Protein AF-A0A016TCP7-F1 (afdb_monomer)

Sequence (107 aa):
MRVKIDTAGAWAKFNVNYIDKLSKRLKPLLNSKTAALALEKFNNKCLLELHAKASASNDPHMSDFLESKFLDEQVESIEQIAKFVTNLKRLGPGMGEYVFDKENFDH

Solvent-accessible surface area (backbone atoms only — not comparable to full-atom values): 5997 Å² total; per-residue (Å²): 133,87,80,79,75,68,54,68,64,50,54,52,53,51,51,52,52,50,43,54,54,49,56,67,49,49,58,59,48,46,51,51,40,49,52,49,41,52,50,47,54,48,52,47,49,53,52,53,56,49,38,54,50,28,55,76,67,70,34,64,68,60,33,52,50,44,49,78,70,40,52,57,58,45,54,53,50,42,50,53,38,49,50,50,40,52,50,59,71,68,44,53,90,52,70,48,50,54,52,51,46,50,78,75,68,67,127

Structure (mmCIF, N/CA/C/O backbone):
data_AF-A0A016TCP7-F1
#
_entry.id   AF-A0A016TCP7-F1
#
loop_
_atom_site.group_PDB
_atom_site.id
_atom_site.type_symbol
_atom_site.label_atom_id
_atom_site.label_alt_id
_atom_site.label_comp_id
_atom_site.label_asym_id
_atom_site.label_entity_id
_atom_site.label_seq_id
_atom_site.pdbx_PDB_ins_code
_atom_site.Cartn_x
_atom_site.Cartn_y
_atom_site.Cartn_z
_atom_site.occupancy
_atom_site.B_iso_or_equiv
_atom_site.auth_seq_id
_atom_site.auth_comp_id
_atom_site.auth_asym_id
_atom_site.auth_atom_id
_atom_site.pdbx_PDB_model_num
ATOM 1 N N . MET A 1 1 ? -24.702 3.087 60.845 1.00 40.06 1 MET A N 1
ATOM 2 C CA . MET A 1 1 ? -25.350 3.475 59.571 1.00 40.06 1 MET A CA 1
ATOM 3 C C . MET A 1 1 ? -24.689 2.674 58.453 1.00 40.06 1 MET A C 1
ATOM 5 O O . MET A 1 1 ? -23.486 2.803 58.280 1.00 40.06 1 MET A O 1
ATOM 9 N N . ARG A 1 2 ? -25.397 1.752 57.784 1.00 43.16 2 ARG A N 1
ATOM 10 C CA . ARG A 1 2 ? -24.805 0.891 56.739 1.00 43.16 2 ARG A CA 1
ATOM 11 C C . ARG A 1 2 ? -24.881 1.647 55.408 1.00 43.16 2 ARG A C 1
ATOM 13 O O . ARG A 1 2 ? -25.970 1.785 54.859 1.00 43.16 2 ARG A O 1
ATOM 20 N N . VAL A 1 3 ? -23.758 2.184 54.929 1.00 53.12 3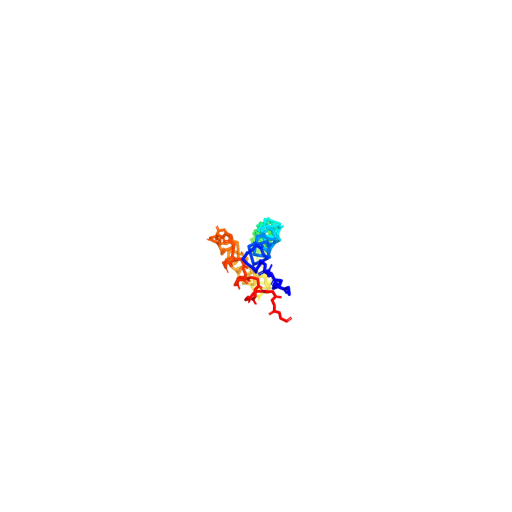 VAL A N 1
ATOM 21 C CA . VAL A 1 3 ? -23.686 2.836 53.612 1.00 53.12 3 VAL A CA 1
ATOM 22 C C . VAL A 1 3 ? -23.847 1.741 52.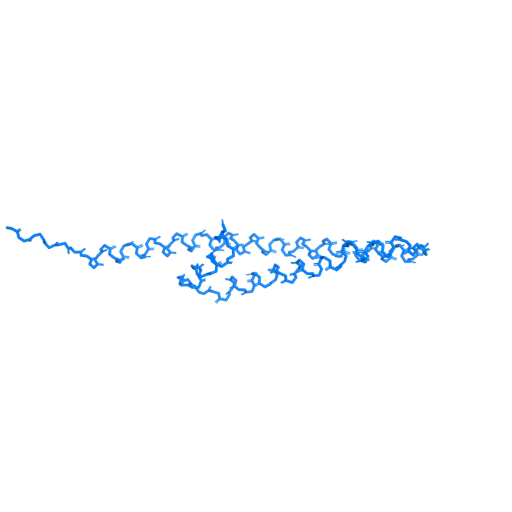559 1.00 53.12 3 VAL A C 1
ATOM 24 O O . VAL A 1 3 ? -22.966 0.901 52.390 1.00 53.12 3 VAL A O 1
ATOM 27 N N . LYS A 1 4 ? -25.006 1.692 51.897 1.00 55.50 4 LYS A N 1
ATOM 28 C CA . LYS A 1 4 ? -25.199 0.846 50.717 1.00 55.50 4 LYS A CA 1
ATOM 29 C C . LYS A 1 4 ? -24.433 1.503 49.574 1.00 55.50 4 LYS A C 1
ATOM 31 O O . LYS A 1 4 ? -24.925 2.441 48.960 1.00 55.50 4 LYS A O 1
ATOM 36 N N . ILE A 1 5 ? -23.205 1.054 49.345 1.00 58.69 5 ILE A N 1
ATOM 37 C CA . ILE A 1 5 ? -22.458 1.412 48.143 1.00 58.69 5 ILE A CA 1
ATOM 38 C C . ILE A 1 5 ? -23.150 0.657 47.005 1.00 58.69 5 ILE A C 1
ATOM 40 O O . ILE A 1 5 ? -23.048 -0.567 46.934 1.00 58.69 5 ILE A O 1
ATOM 44 N N . ASP A 1 6 ? -23.927 1.357 46.179 1.00 64.00 6 ASP A N 1
ATOM 45 C CA . ASP A 1 6 ? -24.474 0.797 44.940 1.00 64.00 6 ASP A CA 1
ATOM 46 C C . ASP A 1 6 ? -23.320 0.602 43.955 1.00 64.00 6 ASP A C 1
ATOM 48 O O . ASP A 1 6 ? -22.988 1.458 43.134 1.00 64.00 6 ASP A O 1
ATOM 52 N N . THR A 1 7 ? -22.634 -0.525 44.109 1.00 63.16 7 THR A N 1
ATOM 53 C CA . THR A 1 7 ? -21.536 -0.908 43.234 1.00 63.16 7 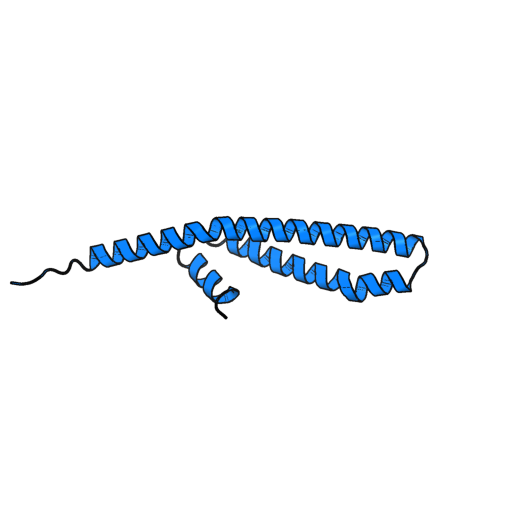THR A CA 1
ATOM 54 C C . THR A 1 7 ? -22.068 -1.217 41.837 1.00 63.16 7 THR A C 1
ATOM 56 O O . THR A 1 7 ? -21.433 -0.830 40.862 1.00 63.16 7 THR A O 1
ATOM 59 N N . ALA A 1 8 ? -23.253 -1.822 41.707 1.00 62.66 8 ALA A N 1
ATOM 60 C CA . ALA A 1 8 ? -23.835 -2.218 40.424 1.00 62.66 8 ALA A CA 1
ATOM 61 C C . ALA A 1 8 ? -24.047 -1.023 39.474 1.00 62.66 8 ALA A C 1
ATOM 63 O O . ALA A 1 8 ? -23.668 -1.094 38.302 1.00 62.66 8 ALA A O 1
ATOM 64 N N . GLY A 1 9 ? -24.563 0.101 39.982 1.00 64.94 9 GLY A N 1
ATOM 65 C CA . GLY A 1 9 ? -24.715 1.335 39.207 1.00 64.94 9 GLY A CA 1
ATOM 66 C C . GLY A 1 9 ? -23.382 1.972 38.794 1.00 64.94 9 GLY A C 1
ATOM 67 O O . GLY A 1 9 ? -23.276 2.535 37.701 1.00 64.94 9 GLY A O 1
ATOM 68 N N . ALA A 1 10 ? -22.345 1.858 39.630 1.00 65.56 10 ALA A N 1
ATOM 69 C CA . ALA A 1 10 ? -21.004 2.349 39.318 1.00 65.56 10 ALA A CA 1
ATOM 70 C C . ALA A 1 10 ? -20.316 1.500 38.236 1.00 65.56 10 ALA A C 1
ATOM 72 O O . ALA A 1 10 ? -19.784 2.062 37.281 1.00 65.56 10 ALA A O 1
ATOM 73 N N . TRP A 1 11 ? -20.396 0.167 38.324 1.00 58.47 11 TRP A N 1
ATOM 74 C CA . TRP A 1 11 ? -19.870 -0.750 37.303 1.00 58.47 11 TRP A CA 1
ATOM 75 C C . TRP A 1 11 ? -20.567 -0.559 35.951 1.00 58.47 11 TRP A C 1
ATOM 77 O O . TRP A 1 11 ? -19.898 -0.494 34.919 1.00 58.47 11 TRP A O 1
ATOM 87 N N . ALA A 1 12 ? -21.893 -0.380 35.944 1.00 61.09 12 ALA A N 1
ATOM 88 C CA . ALA A 1 12 ? -22.648 -0.111 34.721 1.00 61.09 12 ALA A CA 1
ATOM 89 C C . ALA A 1 12 ? -22.250 1.230 34.079 1.00 61.09 12 ALA A C 1
ATOM 91 O O . ALA A 1 12 ? -21.984 1.286 32.880 1.00 61.09 12 ALA A O 1
ATOM 92 N N . LYS A 1 13 ? -22.137 2.307 34.868 1.00 59.94 13 LYS A N 1
ATOM 93 C CA . LYS A 1 13 ? -21.708 3.627 34.368 1.00 59.94 13 LYS A CA 1
ATOM 94 C C . LYS A 1 13 ? -20.255 3.643 33.896 1.00 59.94 13 LYS A C 1
ATOM 96 O O . LYS A 1 13 ? -19.946 4.332 32.926 1.00 59.94 13 LYS A O 1
ATOM 101 N N . PHE A 1 14 ? -19.370 2.904 34.563 1.00 62.88 14 PHE A N 1
ATOM 102 C CA . PHE A 1 14 ? -17.971 2.781 34.163 1.00 62.88 14 PHE A CA 1
ATOM 103 C C . PHE A 1 14 ? -17.843 2.039 32.826 1.00 62.88 14 PHE A C 1
ATOM 105 O O . PHE A 1 14 ? -17.180 2.528 31.914 1.00 62.88 14 PHE A O 1
ATOM 112 N N . ASN A 1 15 ? -18.556 0.919 32.671 1.00 62.75 15 ASN A N 1
ATOM 113 C CA . ASN A 1 15 ? -18.552 0.127 31.443 1.00 62.75 15 ASN A CA 1
ATOM 114 C C . ASN A 1 15 ? -19.170 0.894 30.258 1.00 62.75 15 ASN A C 1
ATOM 116 O O . ASN A 1 15 ? -18.581 0.959 29.185 1.00 62.75 15 ASN A O 1
ATOM 120 N N . VAL A 1 16 ? -20.312 1.563 30.461 1.00 66.12 16 VAL A N 1
ATOM 121 C CA . VAL A 1 16 ? -20.977 2.355 29.409 1.00 66.12 16 VAL A CA 1
ATOM 122 C C . VAL A 1 16 ? -20.115 3.536 28.945 1.00 66.12 16 VAL A C 1
ATOM 124 O O . VAL A 1 16 ? -20.004 3.766 27.743 1.00 66.12 16 VAL A O 1
ATOM 127 N N . ASN A 1 17 ? -19.448 4.250 29.860 1.00 70.06 17 ASN A N 1
ATOM 128 C CA . ASN A 1 17 ? -18.531 5.335 29.486 1.00 70.06 17 ASN A CA 1
ATOM 129 C C . ASN A 1 17 ? -17.308 4.829 28.715 1.00 70.06 17 ASN A C 1
ATOM 131 O O . ASN A 1 17 ? -16.845 5.505 27.799 1.00 70.06 17 ASN A O 1
ATOM 135 N N . TYR A 1 18 ? -16.767 3.666 29.081 1.00 69.62 18 TYR A N 1
ATOM 136 C CA . TYR A 1 18 ? -15.610 3.093 28.398 1.00 69.62 18 TYR A CA 1
ATOM 137 C C . TYR A 1 18 ? -15.959 2.666 26.965 1.00 69.62 18 TYR A C 1
ATOM 139 O O . TYR A 1 18 ? -15.251 3.035 26.030 1.00 69.62 18 TYR A O 1
ATOM 147 N N . ILE A 1 19 ? -17.100 1.994 26.777 1.00 66.81 19 ILE A N 1
ATOM 148 C CA . ILE A 1 19 ? -17.592 1.563 25.459 1.00 66.81 19 ILE A CA 1
ATOM 149 C C . ILE A 1 19 ? -17.906 2.772 24.559 1.00 66.81 19 ILE A C 1
ATOM 151 O O . ILE A 1 19 ? -17.550 2.773 23.383 1.00 66.81 19 ILE A O 1
ATOM 155 N N . ASP A 1 20 ? -18.505 3.840 25.099 1.00 70.12 20 ASP A N 1
ATOM 156 C CA . ASP A 1 20 ? -18.745 5.078 24.339 1.00 70.12 20 ASP A CA 1
ATOM 157 C C . ASP A 1 20 ? -17.429 5.764 23.921 1.00 70.12 20 ASP A C 1
ATOM 159 O O . ASP A 1 20 ? -17.295 6.266 22.801 1.00 70.12 20 ASP A O 1
ATOM 163 N N . LYS A 1 21 ? -16.415 5.737 24.794 1.00 69.81 21 LYS A N 1
ATOM 164 C CA . LYS A 1 21 ? -15.086 6.294 24.503 1.00 69.81 21 LYS A CA 1
ATOM 165 C C . LYS A 1 21 ? -14.355 5.510 23.409 1.00 69.81 21 LYS A C 1
ATOM 167 O O . LYS A 1 21 ? -13.723 6.133 22.557 1.00 69.81 21 LYS A O 1
ATOM 172 N N . LEU A 1 22 ? -14.454 4.179 23.420 1.00 66.19 22 LEU A N 1
ATOM 173 C CA . LEU A 1 22 ? -13.883 3.301 22.392 1.00 66.19 22 LEU A CA 1
ATOM 174 C C . LEU A 1 22 ? -14.594 3.472 21.040 1.00 66.19 22 LEU A C 1
ATOM 176 O O . LEU A 1 22 ? -13.938 3.732 20.029 1.00 66.19 22 LEU A O 1
ATOM 180 N N . SER A 1 23 ? -15.929 3.494 21.038 1.00 67.19 23 SER A N 1
ATOM 181 C CA . SER A 1 23 ? -16.758 3.751 19.848 1.00 67.19 23 SER A CA 1
ATOM 182 C C . SER A 1 23 ? -16.404 5.074 19.149 1.00 67.19 23 SER A C 1
ATOM 184 O O . SER A 1 23 ? -16.314 5.151 17.917 1.00 67.19 23 SER A O 1
ATOM 186 N N . LYS A 1 24 ? -16.119 6.129 19.926 1.00 72.62 24 LYS A N 1
ATOM 187 C CA . LYS A 1 24 ? -15.680 7.436 19.404 1.00 72.62 24 LYS A CA 1
ATOM 188 C C . LYS A 1 24 ? -14.301 7.410 18.736 1.00 72.62 24 LYS A C 1
ATOM 190 O O . LYS A 1 24 ? -14.032 8.283 17.914 1.00 72.62 24 LYS A O 1
ATOM 195 N N . ARG A 1 25 ? -13.439 6.437 19.049 1.00 69.56 25 ARG A N 1
ATOM 196 C CA . ARG A 1 25 ? -12.102 6.277 18.445 1.00 69.56 25 ARG A CA 1
ATOM 197 C C . ARG A 1 25 ? -12.109 5.366 17.218 1.00 69.56 25 ARG A C 1
ATOM 199 O O . ARG A 1 25 ? -11.380 5.638 16.265 1.00 69.56 25 ARG A O 1
ATOM 206 N N . LEU A 1 26 ? -12.968 4.344 17.198 1.00 71.94 26 LEU A N 1
ATOM 207 C CA . LEU A 1 26 ? -13.002 3.347 16.125 1.00 71.94 26 LEU A CA 1
ATOM 208 C C . LEU A 1 26 ? -13.393 3.946 14.765 1.00 71.94 26 LEU A C 1
ATOM 210 O O . LEU A 1 26 ? -12.744 3.673 13.756 1.00 71.94 26 LEU A O 1
ATOM 214 N N . LYS A 1 27 ? -14.435 4.789 14.722 1.00 78.50 27 LYS A N 1
ATOM 215 C CA . LYS A 1 27 ? -14.914 5.389 13.461 1.00 78.50 27 LYS A CA 1
ATOM 216 C C . LYS A 1 27 ? -13.847 6.266 12.779 1.00 78.50 27 LYS A C 1
ATOM 218 O O . LYS A 1 27 ? -13.594 6.054 11.592 1.00 78.50 27 LYS A O 1
ATOM 223 N N . PRO A 1 28 ? -13.175 7.203 13.480 1.00 84.94 28 PRO A N 1
ATOM 224 C CA . PRO A 1 28 ? -12.042 7.934 12.913 1.00 84.94 28 PRO A CA 1
ATOM 225 C C . PRO A 1 28 ? -10.893 7.028 12.463 1.00 84.94 28 PRO A C 1
ATOM 227 O O . PRO A 1 28 ? -10.311 7.272 11.408 1.00 84.94 28 PRO A O 1
ATOM 230 N N . LEU A 1 29 ? -10.583 5.975 13.226 1.00 84.38 29 LEU A N 1
ATOM 231 C CA . LEU A 1 29 ? -9.493 5.056 12.902 1.00 84.38 29 LEU A CA 1
ATOM 232 C C . LEU A 1 29 ? -9.775 4.259 11.623 1.00 84.38 29 LEU A C 1
ATOM 234 O O . LEU A 1 29 ? -8.917 4.190 10.744 1.00 84.38 29 LEU A O 1
ATOM 238 N N . LEU A 1 30 ? -10.987 3.718 11.476 1.00 87.88 30 LEU A N 1
ATOM 239 C CA . LEU A 1 30 ? -11.414 3.028 10.259 1.00 87.88 30 LEU A CA 1
ATOM 240 C C . LEU A 1 30 ? -11.362 3.957 9.040 1.00 87.88 30 LEU A C 1
ATOM 242 O O . LEU A 1 30 ? -10.861 3.556 7.988 1.00 87.88 30 LEU A O 1
ATOM 246 N N . ASN A 1 31 ? -11.831 5.198 9.181 1.00 89.31 31 ASN A N 1
ATOM 247 C CA . ASN A 1 31 ? -11.771 6.190 8.108 1.00 89.31 31 ASN A CA 1
ATOM 248 C C . ASN A 1 31 ? -10.322 6.510 7.725 1.00 89.31 31 ASN A C 1
ATOM 250 O O . ASN A 1 31 ? -9.985 6.494 6.543 1.00 89.31 31 ASN A O 1
ATOM 254 N N . SER A 1 32 ? -9.458 6.730 8.719 1.00 91.00 32 SER A N 1
ATOM 255 C CA . SER A 1 32 ? -8.032 7.003 8.520 1.00 91.00 32 SER A CA 1
ATOM 256 C C . SER A 1 32 ? -7.327 5.853 7.795 1.00 91.00 32 SER A C 1
ATOM 258 O O . SER A 1 32 ? -6.706 6.066 6.756 1.00 91.00 32 SER A O 1
ATOM 260 N N . LYS A 1 33 ? -7.495 4.606 8.258 1.00 92.56 33 LYS A N 1
ATOM 261 C CA . LYS A 1 33 ? -6.891 3.429 7.610 1.00 92.56 33 LYS A CA 1
ATOM 262 C C . LYS A 1 33 ? -7.458 3.177 6.210 1.00 92.56 33 LYS A C 1
ATOM 264 O O . LYS A 1 33 ? -6.721 2.762 5.324 1.00 92.56 33 LYS A O 1
ATOM 269 N N . THR A 1 34 ? -8.737 3.474 5.976 1.00 93.69 34 THR A N 1
ATOM 270 C CA . THR A 1 34 ? -9.337 3.380 4.634 1.00 93.69 34 THR A CA 1
ATOM 271 C C . THR A 1 34 ? -8.762 4.436 3.686 1.00 93.69 34 THR A C 1
ATOM 273 O O . THR A 1 34 ? -8.479 4.123 2.531 1.00 93.69 34 THR A O 1
ATOM 276 N N . ALA A 1 35 ? -8.542 5.664 4.167 1.00 95.69 35 ALA A N 1
ATOM 277 C CA . ALA A 1 35 ? -7.893 6.720 3.395 1.00 95.69 35 ALA A CA 1
ATOM 278 C C . ALA A 1 35 ? -6.427 6.377 3.086 1.00 95.69 35 ALA A C 1
ATOM 280 O O . ALA A 1 35 ? -6.009 6.493 1.937 1.00 95.69 35 ALA A O 1
ATOM 281 N N . ALA A 1 36 ? -5.680 5.874 4.074 1.00 95.25 36 ALA A N 1
ATOM 282 C CA . ALA A 1 36 ? -4.314 5.389 3.876 1.00 95.25 36 ALA A CA 1
ATOM 283 C C . ALA A 1 36 ? -4.261 4.257 2.837 1.00 95.25 36 ALA A C 1
ATOM 285 O O . ALA A 1 36 ? -3.454 4.306 1.919 1.00 95.25 36 ALA A O 1
ATOM 286 N N . LEU A 1 37 ? -5.186 3.290 2.896 1.00 96.62 37 LEU A N 1
ATOM 287 C CA . LEU A 1 37 ? -5.264 2.207 1.910 1.00 96.62 37 LEU A CA 1
ATOM 288 C C . LEU A 1 37 ? -5.506 2.724 0.485 1.00 96.62 37 LEU A C 1
ATOM 290 O O . LEU A 1 37 ? -4.955 2.185 -0.474 1.00 96.62 37 LEU A O 1
ATOM 294 N N . ALA A 1 38 ? -6.361 3.738 0.331 1.00 97.00 38 ALA A N 1
ATOM 295 C CA . ALA A 1 38 ? -6.610 4.360 -0.965 1.00 97.00 38 ALA A CA 1
ATOM 296 C C . ALA A 1 38 ? -5.362 5.085 -1.491 1.00 97.00 38 ALA A C 1
ATOM 298 O O . ALA A 1 38 ? -5.051 4.966 -2.676 1.00 97.00 38 ALA A O 1
ATOM 299 N N . LEU A 1 39 ? -4.637 5.779 -0.609 1.00 97.50 39 LEU A N 1
ATOM 300 C CA . LEU A 1 39 ? -3.385 6.450 -0.944 1.00 97.50 39 LEU A CA 1
ATOM 301 C C . LEU A 1 39 ? -2.307 5.450 -1.378 1.00 97.50 39 LEU A C 1
ATOM 303 O O . LEU A 1 39 ? -1.698 5.642 -2.425 1.00 97.50 39 LEU A O 1
ATOM 307 N N . GLU A 1 40 ? -2.124 4.351 -0.644 1.00 96.62 40 GLU A N 1
ATOM 308 C CA . GLU A 1 40 ? -1.114 3.347 -0.998 1.00 96.62 40 GLU A CA 1
ATOM 309 C C . GLU A 1 40 ? -1.402 2.672 -2.338 1.00 96.62 40 GLU A C 1
ATOM 311 O O . GLU A 1 40 ? -0.510 2.494 -3.169 1.00 96.62 40 GLU A O 1
ATOM 316 N N . LYS A 1 41 ? -2.675 2.366 -2.609 1.00 97.31 41 LYS A N 1
ATOM 317 C CA . LYS A 1 41 ? -3.091 1.845 -3.918 1.00 97.31 41 LYS A CA 1
ATOM 318 C C . LYS A 1 41 ? -2.844 2.844 -5.044 1.00 97.31 41 LYS A C 1
ATOM 320 O O . LYS A 1 41 ? -2.476 2.433 -6.144 1.00 97.31 41 LYS A O 1
ATOM 325 N N . PHE A 1 42 ? -3.052 4.134 -4.787 1.00 97.69 42 PHE A N 1
ATOM 326 C CA . PHE A 1 42 ? -2.754 5.188 -5.750 1.00 97.69 42 PHE A CA 1
ATOM 327 C C . PHE A 1 42 ? -1.247 5.291 -6.018 1.00 97.69 42 PHE A C 1
ATOM 329 O O . PHE A 1 42 ? -0.843 5.264 -7.178 1.00 97.69 42 PHE A O 1
ATOM 336 N N . ASN A 1 43 ? -0.417 5.308 -4.974 1.00 97.25 43 ASN A N 1
ATOM 337 C CA . ASN A 1 43 ? 1.040 5.327 -5.107 1.00 97.25 43 ASN A CA 1
ATOM 338 C C . ASN A 1 43 ? 1.557 4.106 -5.875 1.00 97.25 43 ASN A C 1
ATOM 340 O O . ASN A 1 43 ? 2.342 4.260 -6.809 1.00 97.25 43 ASN A O 1
ATOM 344 N N . ASN A 1 44 ? 1.057 2.908 -5.555 1.00 97.44 44 ASN A N 1
ATOM 345 C CA . ASN A 1 44 ? 1.413 1.688 -6.278 1.00 97.44 44 ASN A CA 1
ATOM 346 C C . ASN A 1 44 ? 1.037 1.775 -7.765 1.00 97.44 44 ASN A C 1
ATOM 348 O O . ASN A 1 44 ? 1.819 1.395 -8.629 1.00 97.44 44 ASN A O 1
ATOM 352 N N . LYS A 1 45 ? -0.134 2.339 -8.087 1.00 98.12 45 LYS A N 1
ATOM 353 C CA . LYS A 1 45 ? -0.529 2.573 -9.481 1.00 98.12 45 LYS A CA 1
ATOM 354 C C . LYS A 1 45 ? 0.445 3.519 -10.194 1.00 98.12 45 LYS A C 1
ATOM 356 O O . LYS A 1 45 ? 0.872 3.210 -11.301 1.00 98.12 45 LYS A O 1
ATOM 361 N N . CYS A 1 46 ? 0.821 4.632 -9.566 1.00 98.00 46 CYS A N 1
ATOM 362 C CA . CYS A 1 46 ? 1.794 5.572 -10.129 1.00 98.00 46 CYS A CA 1
ATOM 363 C C . CYS A 1 46 ? 3.167 4.918 -10.359 1.00 98.00 46 CYS A C 1
ATOM 365 O O . CYS A 1 46 ? 3.800 5.171 -11.383 1.00 98.00 46 CYS A O 1
ATOM 367 N N . LEU A 1 47 ? 3.613 4.055 -9.441 1.00 98.00 47 LEU A N 1
ATOM 368 C CA . LEU A 1 47 ? 4.865 3.306 -9.576 1.00 98.00 47 LEU A CA 1
ATOM 369 C C . LEU A 1 47 ? 4.811 2.299 -10.730 1.00 98.00 47 LEU A C 1
ATOM 371 O O . LEU A 1 47 ? 5.758 2.226 -11.506 1.00 98.00 47 LEU A O 1
ATOM 375 N N . LEU A 1 48 ? 3.691 1.593 -10.907 1.00 98.06 48 LEU A N 1
ATOM 376 C CA . LEU A 1 48 ? 3.487 0.695 -12.049 1.00 98.06 48 LEU A CA 1
ATOM 377 C C . LEU A 1 48 ? 3.453 1.453 -13.384 1.00 98.06 48 LEU A C 1
ATOM 379 O O . LEU A 1 48 ? 4.004 0.988 -14.378 1.00 98.06 48 LEU A O 1
ATOM 383 N N . GLU A 1 49 ? 2.843 2.640 -13.423 1.00 98.06 49 GLU A N 1
ATOM 384 C CA . GLU A 1 49 ? 2.864 3.498 -14.614 1.00 98.06 49 GLU A CA 1
ATOM 385 C C . GLU A 1 49 ? 4.281 3.996 -14.938 1.00 98.06 49 GLU A C 1
ATOM 387 O O . GLU A 1 49 ? 4.659 4.078 -16.110 1.00 98.06 49 GLU A O 1
ATOM 392 N N . LEU A 1 50 ? 5.078 4.324 -13.917 1.00 97.62 50 LEU A N 1
ATOM 393 C CA . LEU A 1 50 ? 6.478 4.704 -14.089 1.00 97.62 50 LEU A CA 1
ATOM 394 C C . LEU A 1 50 ? 7.326 3.522 -14.572 1.00 97.62 50 LEU A C 1
ATOM 396 O O . LEU A 1 50 ? 8.115 3.685 -15.501 1.00 97.62 50 LEU A O 1
ATOM 400 N N . HIS A 1 51 ? 7.119 2.337 -14.000 1.00 97.81 51 HIS A N 1
ATOM 401 C CA . HIS A 1 51 ? 7.775 1.102 -14.424 1.00 97.81 51 HIS A CA 1
ATOM 402 C C . HIS A 1 51 ? 7.463 0.775 -15.889 1.00 97.81 51 HIS A C 1
ATOM 404 O O . HIS A 1 51 ? 8.378 0.563 -16.681 1.00 97.81 51 HIS A O 1
ATOM 410 N N . ALA A 1 52 ? 6.197 0.885 -16.303 1.00 97.62 52 ALA A N 1
ATOM 411 C CA . ALA A 1 52 ? 5.803 0.701 -17.699 1.00 97.62 52 ALA A CA 1
ATOM 412 C C . ALA A 1 52 ? 6.501 1.694 -18.647 1.00 97.62 52 ALA A C 1
ATOM 414 O O . ALA A 1 52 ? 6.900 1.323 -19.751 1.00 97.62 52 ALA A O 1
ATOM 415 N N . LYS A 1 53 ? 6.692 2.952 -18.224 1.00 97.94 53 LYS A N 1
ATOM 416 C CA . LYS A 1 53 ? 7.442 3.954 -19.002 1.00 97.94 53 LYS A CA 1
ATOM 417 C C . LYS A 1 53 ? 8.936 3.634 -19.078 1.00 97.94 53 LYS A C 1
ATOM 419 O O . LYS A 1 53 ? 9.521 3.788 -20.150 1.00 97.94 53 LYS A O 1
ATOM 424 N N . ALA A 1 54 ? 9.545 3.191 -17.978 1.00 97.12 54 ALA A N 1
ATOM 425 C CA . ALA A 1 54 ? 10.943 2.759 -17.946 1.00 97.12 54 ALA A CA 1
ATOM 426 C C . ALA A 1 54 ? 11.172 1.559 -18.87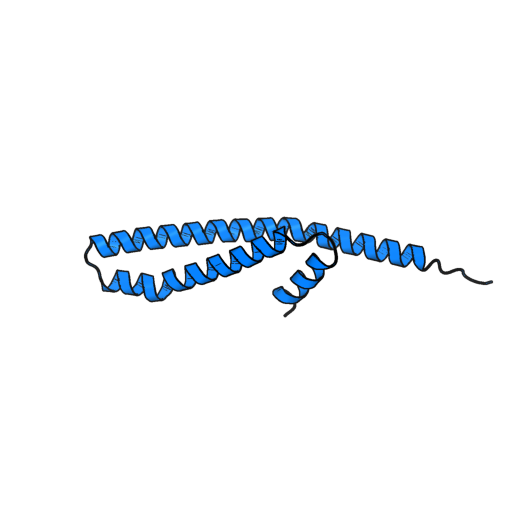8 1.00 97.12 54 ALA A C 1
ATOM 428 O O . ALA A 1 54 ? 12.072 1.585 -19.718 1.00 97.12 54 ALA A O 1
ATOM 429 N N . SER A 1 55 ? 10.276 0.572 -18.819 1.00 96.00 55 SER A N 1
ATOM 430 C CA . SER A 1 55 ? 10.271 -0.590 -19.707 1.00 96.00 55 SER A CA 1
ATOM 431 C C . SER A 1 55 ? 10.108 -0.188 -21.179 1.00 96.00 55 SER A C 1
ATOM 433 O O . SER A 1 55 ? 10.906 -0.598 -22.019 1.00 96.00 55 SER A O 1
ATOM 435 N N . ALA A 1 56 ? 9.164 0.707 -21.501 1.00 97.81 56 ALA A N 1
ATOM 436 C CA . ALA A 1 56 ? 8.983 1.230 -22.861 1.00 97.81 56 ALA A CA 1
ATOM 437 C C . ALA A 1 56 ? 10.202 2.013 -23.384 1.00 97.81 56 ALA A C 1
ATOM 439 O O . ALA A 1 56 ? 10.416 2.096 -24.593 1.00 97.81 56 ALA A O 1
ATOM 440 N N . SER A 1 57 ? 11.002 2.575 -22.476 1.00 97.38 57 SER A N 1
ATOM 441 C CA . SER A 1 57 ? 12.236 3.300 -22.794 1.00 97.38 57 SER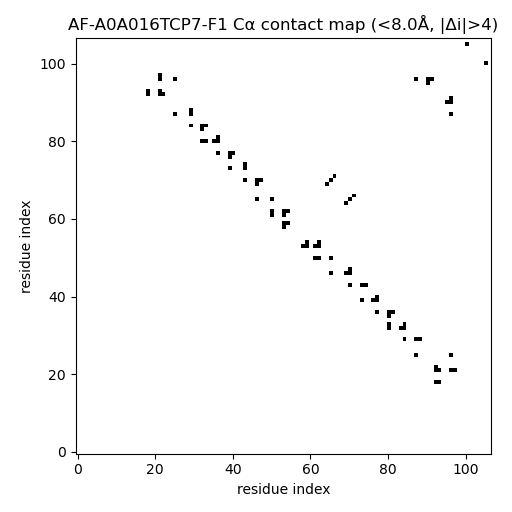 A CA 1
ATOM 442 C C . SER A 1 57 ? 13.464 2.382 -22.859 1.00 97.38 57 SER A C 1
ATOM 444 O O . SER A 1 57 ? 14.561 2.870 -23.112 1.00 97.38 57 SER A O 1
ATOM 446 N N . ASN A 1 58 ? 13.289 1.067 -22.657 1.00 97.00 58 ASN A N 1
ATOM 447 C CA . ASN A 1 58 ? 14.362 0.081 -22.504 1.00 97.00 58 ASN A CA 1
ATOM 448 C C . ASN A 1 58 ?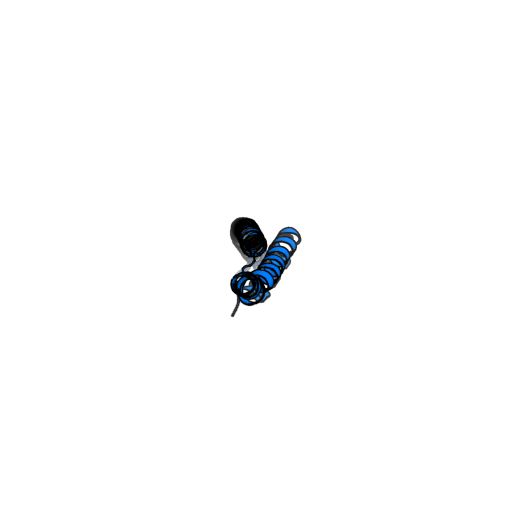 15.393 0.487 -21.435 1.00 97.00 58 ASN A C 1
ATOM 450 O O . ASN A 1 58 ? 16.596 0.342 -21.650 1.00 97.00 58 ASN A O 1
ATOM 454 N N . ASP A 1 59 ? 14.927 0.999 -20.290 1.00 97.50 59 ASP A N 1
ATOM 455 C CA . ASP A 1 59 ? 15.767 1.289 -19.124 1.00 97.50 59 ASP A CA 1
ATOM 456 C C . ASP A 1 59 ? 15.653 0.151 -18.086 1.00 97.50 59 ASP A C 1
ATOM 458 O O . ASP A 1 59 ? 14.765 0.170 -17.219 1.00 97.50 59 ASP A O 1
ATOM 462 N N . PRO A 1 60 ? 16.516 -0.881 -18.171 1.00 95.75 60 PRO A N 1
ATOM 463 C CA . PRO A 1 60 ? 16.477 -2.014 -17.252 1.00 95.75 60 PRO A CA 1
ATOM 464 C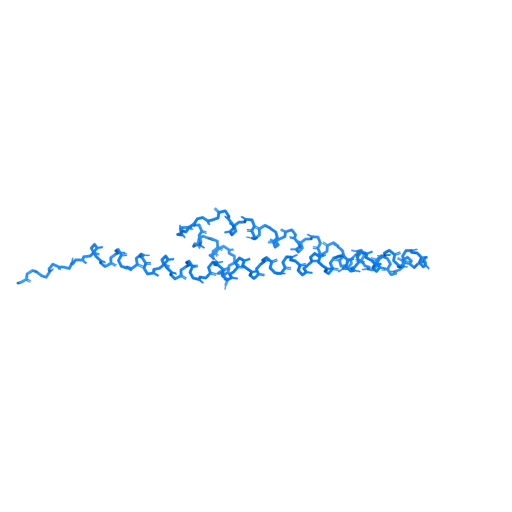 C . PRO A 1 60 ? 16.904 -1.630 -15.834 1.00 95.75 60 PRO A C 1
ATOM 466 O O . PRO A 1 60 ? 16.411 -2.222 -14.881 1.00 95.75 60 PRO A O 1
ATOM 469 N N . HIS A 1 61 ? 17.774 -0.628 -15.674 1.00 97.38 61 HIS A N 1
ATOM 470 C CA . HIS A 1 61 ? 18.250 -0.211 -14.356 1.00 97.38 61 HIS A CA 1
ATOM 471 C C . HIS A 1 61 ? 17.146 0.504 -13.573 1.00 97.38 61 HIS A C 1
ATOM 473 O O . HIS A 1 61 ? 16.954 0.246 -12.388 1.00 97.38 61 HIS A O 1
ATOM 479 N N . MET A 1 62 ? 16.384 1.382 -14.231 1.00 96.31 62 MET A N 1
ATOM 480 C CA . MET A 1 62 ? 15.218 2.011 -13.610 1.00 96.31 62 MET A CA 1
ATOM 481 C C . MET A 1 62 ? 14.130 0.984 -13.276 1.00 96.31 62 MET A C 1
ATOM 483 O O . MET A 1 62 ? 13.526 1.064 -12.210 1.00 96.31 62 MET A O 1
ATOM 487 N N . SER A 1 63 ? 13.888 0.015 -14.162 1.00 97.06 63 SER A N 1
ATOM 488 C CA . SER A 1 63 ? 12.882 -1.030 -13.927 1.00 97.06 63 SER A CA 1
ATOM 489 C C . SER A 1 63 ? 13.236 -1.882 -12.697 1.00 97.06 63 SER A C 1
ATOM 491 O O . SER A 1 63 ? 12.412 -2.009 -11.794 1.00 97.06 63 SER A O 1
ATOM 493 N N . ASP A 1 64 ? 14.484 -2.357 -12.608 1.00 97.06 64 ASP A N 1
ATOM 494 C CA . ASP A 1 64 ? 15.006 -3.131 -11.468 1.00 97.06 64 ASP A CA 1
ATOM 495 C C . ASP A 1 64 ? 15.001 -2.327 -10.155 1.00 97.06 64 ASP A C 1
ATOM 497 O O . ASP A 1 64 ? 14.638 -2.833 -9.090 1.00 97.06 64 ASP A O 1
ATOM 501 N N . PHE A 1 65 ? 15.330 -1.033 -10.218 1.00 97.12 65 PHE A N 1
ATOM 502 C CA . PHE A 1 65 ? 15.257 -0.145 -9.059 1.00 97.12 65 PHE A CA 1
ATOM 503 C C . PHE A 1 65 ? 13.826 -0.006 -8.520 1.00 97.12 65 PHE A C 1
ATOM 505 O O . PHE A 1 65 ? 13.619 -0.050 -7.309 1.00 97.12 65 PHE A O 1
ATOM 512 N N . LEU A 1 66 ? 12.830 0.147 -9.400 1.00 97.50 66 LEU A N 1
ATOM 513 C CA . LEU A 1 66 ? 11.428 0.269 -8.990 1.00 97.50 66 LEU A CA 1
ATOM 514 C C . LEU A 1 66 ? 10.889 -1.035 -8.393 1.00 97.50 66 LEU A C 1
ATOM 516 O O . LEU A 1 66 ? 10.192 -0.989 -7.379 1.00 97.50 66 LEU A O 1
ATOM 520 N N . GLU A 1 67 ? 11.234 -2.176 -8.990 1.00 94.88 67 GLU A N 1
ATOM 521 C CA . GLU A 1 67 ? 10.864 -3.502 -8.488 1.00 94.88 67 GLU A CA 1
ATOM 522 C C . GLU A 1 67 ? 11.458 -3.753 -7.098 1.00 94.88 67 GLU A C 1
ATOM 524 O O . GLU A 1 67 ? 10.717 -3.941 -6.135 1.00 94.88 67 GLU A O 1
ATOM 529 N N . SER A 1 68 ? 12.783 -3.650 -6.975 1.00 94.88 68 SER A N 1
ATOM 530 C CA . SER A 1 68 ? 13.513 -4.034 -5.762 1.00 94.88 68 SER A CA 1
ATOM 531 C C . SER A 1 68 ? 13.353 -3.081 -4.576 1.00 94.88 68 SER A C 1
ATOM 533 O O . SER A 1 68 ? 13.606 -3.486 -3.440 1.00 94.88 68 SER A O 1
ATOM 535 N N . LYS A 1 69 ? 13.018 -1.804 -4.814 1.00 95.75 69 LYS A N 1
ATOM 536 C CA . LYS A 1 69 ? 12.944 -0.783 -3.752 1.00 95.75 69 LYS A CA 1
ATOM 537 C C . LYS A 1 69 ? 11.546 -0.317 -3.406 1.00 95.75 69 LYS A C 1
ATOM 539 O O . LYS A 1 69 ? 11.386 0.259 -2.341 1.00 95.75 69 LYS A O 1
ATOM 544 N N . PHE A 1 70 ? 10.566 -0.492 -4.289 1.00 96.69 70 PHE A N 1
ATOM 545 C CA . PHE A 1 70 ? 9.254 0.118 -4.078 1.00 96.69 70 PHE A CA 1
ATOM 546 C C . PHE A 1 70 ? 8.103 -0.852 -4.295 1.00 96.69 70 PHE A C 1
ATOM 548 O O . PHE A 1 70 ? 7.205 -0.897 -3.461 1.00 96.69 70 PHE A O 1
ATOM 555 N N . LEU A 1 71 ? 8.079 -1.609 -5.395 1.00 96.00 71 LEU A N 1
ATOM 556 C CA . LEU A 1 71 ? 6.893 -2.401 -5.738 1.00 96.00 71 LEU A CA 1
ATOM 557 C C . LEU A 1 71 ? 6.617 -3.516 -4.719 1.00 96.00 71 LEU A C 1
ATOM 559 O O . LEU A 1 71 ? 5.463 -3.672 -4.318 1.00 96.00 71 LEU A O 1
ATOM 563 N N . ASP A 1 72 ? 7.648 -4.215 -4.240 1.00 94.19 72 ASP A N 1
ATOM 564 C CA . ASP A 1 72 ? 7.485 -5.237 -3.197 1.00 94.19 72 ASP A CA 1
ATOM 565 C C . ASP A 1 72 ? 6.995 -4.622 -1.872 1.00 94.19 72 ASP A C 1
ATOM 567 O O . ASP A 1 72 ? 5.992 -5.065 -1.305 1.00 94.19 72 ASP A O 1
ATOM 571 N N . GLU A 1 73 ? 7.619 -3.523 -1.430 1.00 94.69 73 GLU A N 1
ATOM 572 C CA . GLU A 1 73 ? 7.233 -2.810 -0.202 1.00 94.69 73 GLU A CA 1
ATOM 573 C C . GLU A 1 73 ? 5.790 -2.278 -0.270 1.00 94.69 73 GLU A C 1
ATOM 575 O O . GLU A 1 73 ? 5.038 -2.356 0.707 1.00 94.69 73 GLU A O 1
ATOM 580 N N . GLN A 1 74 ? 5.354 -1.785 -1.436 1.00 96.12 74 GLN A N 1
ATOM 581 C CA . GLN A 1 74 ? 3.982 -1.315 -1.628 1.00 96.12 74 GLN A CA 1
ATOM 582 C C . GLN A 1 74 ? 2.963 -2.452 -1.521 1.00 96.12 74 GLN A C 1
ATOM 584 O O . GLN A 1 74 ? 1.888 -2.246 -0.951 1.00 96.12 74 GLN A O 1
ATOM 589 N N . VAL A 1 75 ? 3.265 -3.646 -2.044 1.00 95.00 75 VAL A N 1
ATOM 590 C CA . VAL A 1 75 ? 2.369 -4.808 -1.927 1.00 95.00 75 VAL A CA 1
ATOM 591 C C . VAL A 1 75 ? 2.205 -5.208 -0.461 1.00 95.00 75 VAL A C 1
ATOM 593 O O . VAL A 1 75 ? 1.070 -5.379 -0.003 1.00 95.00 75 VAL A O 1
ATOM 596 N N . GLU A 1 76 ? 3.304 -5.275 0.291 1.00 95.56 76 GLU A N 1
ATOM 597 C CA . GLU A 1 76 ? 3.279 -5.587 1.722 1.00 95.56 76 GLU A CA 1
ATOM 598 C C . GLU A 1 76 ? 2.514 -4.526 2.530 1.00 95.56 76 GLU A C 1
ATOM 600 O O . GLU A 1 76 ? 1.638 -4.861 3.334 1.00 95.56 76 GLU A O 1
ATOM 605 N N . SER A 1 77 ? 2.773 -3.240 2.279 1.00 94.94 77 SER A N 1
ATOM 606 C CA . SER A 1 77 ? 2.089 -2.121 2.942 1.00 94.94 77 SER A CA 1
ATOM 607 C C . SER A 1 77 ? 0.577 -2.138 2.681 1.00 94.94 77 SER A C 1
ATOM 609 O O . SER A 1 77 ? -0.239 -2.055 3.610 1.00 94.94 77 SER A O 1
ATOM 611 N N . ILE A 1 78 ? 0.170 -2.338 1.421 1.00 96.81 78 ILE A N 1
ATOM 612 C CA . ILE A 1 78 ? -1.243 -2.452 1.040 1.00 96.81 78 ILE A CA 1
ATOM 613 C C . ILE A 1 78 ? -1.897 -3.638 1.751 1.00 96.81 78 ILE A C 1
ATOM 615 O O . ILE A 1 78 ? -3.021 -3.501 2.247 1.00 96.81 78 ILE A O 1
ATOM 619 N N . GLU A 1 79 ? -1.226 -4.791 1.818 1.00 96.25 79 GLU A N 1
ATOM 620 C CA . GLU A 1 79 ? -1.748 -5.973 2.500 1.00 96.25 79 GLU A CA 1
ATOM 621 C C . GLU A 1 79 ? -1.959 -5.706 3.997 1.00 96.25 79 GLU A C 1
ATOM 623 O O . GLU A 1 79 ? -3.037 -5.986 4.534 1.00 96.25 79 GLU A O 1
ATOM 628 N N . GLN A 1 80 ? -0.969 -5.122 4.671 1.00 94.38 80 GLN A N 1
ATOM 629 C CA . GLN A 1 80 ? -1.047 -4.805 6.096 1.00 94.38 80 GLN A CA 1
ATOM 630 C C . GLN A 1 80 ? -2.203 -3.842 6.392 1.00 94.38 80 GLN A C 1
ATOM 632 O O . GLN A 1 80 ? -3.041 -4.114 7.258 1.00 94.38 80 GLN A O 1
ATOM 637 N N . ILE A 1 81 ? -2.328 -2.748 5.636 1.00 93.50 81 ILE A N 1
ATOM 638 C CA . ILE A 1 81 ? -3.418 -1.781 5.829 1.00 93.50 81 ILE A CA 1
ATOM 639 C C . ILE A 1 81 ? -4.777 -2.405 5.487 1.00 93.50 81 ILE A C 1
ATOM 641 O O . ILE A 1 81 ? -5.761 -2.171 6.196 1.00 93.50 81 ILE A O 1
ATOM 645 N N . ALA A 1 82 ? -4.860 -3.251 4.457 1.00 94.00 82 ALA A N 1
ATOM 646 C CA . ALA A 1 82 ? -6.091 -3.964 4.125 1.00 94.00 82 ALA A CA 1
ATOM 647 C C . ALA A 1 82 ? -6.524 -4.930 5.242 1.00 94.00 82 ALA A C 1
ATOM 649 O O . ALA A 1 82 ? -7.719 -4.995 5.562 1.00 94.00 82 ALA A O 1
ATOM 650 N N . LYS A 1 83 ? -5.575 -5.628 5.881 1.00 91.94 83 LYS A N 1
ATOM 651 C CA . LYS A 1 83 ? -5.828 -6.459 7.071 1.00 91.94 83 LYS A CA 1
ATOM 652 C C . LYS A 1 83 ? -6.362 -5.610 8.223 1.00 91.94 83 LYS A C 1
ATOM 654 O O . LYS A 1 83 ? -7.388 -5.968 8.802 1.00 91.94 83 LYS A O 1
ATOM 659 N N . PHE A 1 84 ? -5.755 -4.451 8.493 1.00 89.31 84 PHE A N 1
ATOM 660 C CA . PHE A 1 84 ? -6.250 -3.509 9.504 1.00 89.31 84 PHE A CA 1
ATOM 661 C C . PHE A 1 84 ? -7.690 -3.064 9.230 1.00 89.31 84 PHE A C 1
ATOM 663 O O . PHE A 1 84 ? -8.534 -3.150 10.118 1.00 89.31 84 PHE A O 1
ATOM 670 N N . VAL A 1 85 ? -8.003 -2.636 8.003 1.00 90.56 85 VAL A N 1
ATOM 671 C CA . VAL A 1 85 ? -9.363 -2.216 7.620 1.00 90.56 85 VAL A CA 1
ATOM 672 C C . VAL A 1 85 ? -10.364 -3.365 7.769 1.00 90.56 85 VAL A C 1
ATOM 674 O O . VAL A 1 85 ? -11.469 -3.158 8.267 1.00 90.56 85 VAL A O 1
ATOM 677 N N . THR A 1 86 ? -9.992 -4.578 7.358 1.00 90.12 86 THR A N 1
ATOM 678 C CA . THR A 1 86 ? -10.859 -5.764 7.453 1.00 90.12 86 THR A CA 1
ATOM 679 C C . THR A 1 86 ? -11.137 -6.137 8.905 1.00 90.12 86 THR A C 1
ATOM 681 O O . THR A 1 86 ? -12.290 -6.373 9.268 1.00 90.12 86 THR A O 1
ATOM 684 N N . ASN A 1 87 ? -10.106 -6.124 9.752 1.00 86.31 87 ASN A N 1
ATOM 685 C CA . ASN A 1 87 ? -10.254 -6.350 11.184 1.00 86.31 87 ASN A CA 1
ATOM 686 C C . ASN A 1 87 ? -11.151 -5.276 11.810 1.00 86.31 87 ASN A C 1
ATOM 688 O O . ASN A 1 87 ? -12.166 -5.625 12.399 1.00 86.31 87 ASN A O 1
ATOM 692 N N . LEU A 1 88 ? -10.879 -3.989 11.575 1.00 83.44 88 LEU A N 1
ATOM 693 C CA . LEU A 1 88 ? -11.690 -2.876 12.086 1.00 83.44 88 LEU A CA 1
ATOM 694 C C . LEU A 1 88 ? -13.168 -2.950 11.672 1.00 83.44 88 LEU A C 1
ATOM 696 O O . LEU A 1 88 ? -14.034 -2.602 12.465 1.00 83.44 88 LEU A O 1
ATOM 700 N N . LYS A 1 89 ? -13.476 -3.417 10.454 1.00 83.94 89 LYS A N 1
ATOM 701 C CA . LYS A 1 89 ? -14.865 -3.606 9.991 1.00 83.94 89 LYS A CA 1
ATOM 702 C C . LYS A 1 89 ? -15.570 -4.794 10.648 1.00 83.94 89 LYS A C 1
ATOM 704 O O . LYS A 1 89 ? -16.793 -4.787 10.745 1.00 83.94 89 LYS A O 1
ATOM 709 N N . ARG A 1 90 ? -14.819 -5.832 11.026 1.00 81.94 90 ARG A N 1
ATOM 710 C CA . ARG A 1 90 ? -15.355 -7.072 11.609 1.00 81.94 90 ARG A CA 1
ATOM 711 C C . ARG A 1 90 ? -15.567 -6.963 13.117 1.00 81.94 90 ARG A C 1
ATOM 713 O O . ARG A 1 90 ? -16.398 -7.685 13.664 1.00 81.94 90 ARG A O 1
ATOM 720 N N . LEU A 1 91 ? -14.810 -6.102 13.789 1.00 76.88 91 LEU A N 1
ATOM 721 C CA . LEU A 1 91 ? -14.925 -5.913 15.229 1.00 76.88 91 LEU A CA 1
ATOM 722 C C . LEU A 1 91 ? -16.242 -5.191 15.539 1.00 76.88 91 LEU A C 1
ATOM 724 O O . LEU A 1 91 ? -16.497 -4.087 15.066 1.00 76.88 91 LEU A O 1
ATOM 728 N N . GLY A 1 92 ? -17.095 -5.852 16.320 1.00 63.59 92 GLY A N 1
ATOM 729 C CA . GLY A 1 92 ? -18.240 -5.211 16.958 1.00 63.59 92 GLY A CA 1
ATOM 730 C C . GLY A 1 92 ? -17.802 -4.373 18.169 1.00 63.59 92 GLY A C 1
ATOM 731 O O . GLY A 1 92 ? -16.683 -4.551 18.661 1.00 63.59 92 GLY A O 1
ATOM 732 N N . PRO A 1 93 ? -18.677 -3.490 18.679 1.00 63.12 93 PRO A N 1
ATOM 733 C CA . PRO A 1 93 ? -18.363 -2.633 19.820 1.00 63.12 93 PRO A CA 1
ATOM 734 C C . PRO A 1 93 ? -17.987 -3.444 21.070 1.00 63.12 93 PRO A C 1
ATOM 736 O O . PRO A 1 93 ? -18.570 -4.497 21.339 1.00 63.12 93 PRO A O 1
ATOM 739 N N . GLY A 1 94 ? -17.038 -2.934 21.863 1.00 68.88 94 GLY A N 1
ATOM 740 C CA . GLY A 1 94 ? -16.628 -3.545 23.133 1.00 68.88 94 GLY A CA 1
ATOM 741 C C . GLY A 1 94 ? -15.307 -4.317 23.053 1.00 68.88 94 GLY A C 1
ATOM 742 O O . GLY A 1 94 ? -14.262 -3.734 22.783 1.00 68.88 94 GLY A O 1
ATOM 743 N N . MET A 1 95 ? -15.320 -5.626 23.341 1.00 67.50 95 MET A N 1
ATOM 744 C CA . MET A 1 95 ? -14.086 -6.417 23.515 1.00 67.50 95 MET A CA 1
ATOM 745 C C . MET A 1 95 ? -13.215 -6.507 22.257 1.00 67.50 95 MET A C 1
ATOM 747 O O . MET A 1 95 ? -11.993 -6.514 22.368 1.00 67.50 95 MET A O 1
ATOM 751 N N . GLY A 1 96 ? -13.823 -6.545 21.069 1.00 72.31 96 GLY A N 1
ATOM 752 C CA . GLY A 1 96 ? -13.068 -6.569 19.816 1.00 72.31 96 GLY A CA 1
ATOM 753 C C . GLY A 1 96 ? -12.220 -5.308 19.624 1.00 72.31 96 GLY A C 1
ATOM 754 O O . GLY A 1 96 ? -11.058 -5.394 19.240 1.00 72.31 96 GLY A O 1
ATOM 755 N N . GLU A 1 97 ? -12.781 -4.146 19.957 1.00 68.44 97 GLU A N 1
ATOM 756 C CA . GLU A 1 97 ? -12.079 -2.863 19.879 1.00 68.44 97 GLU A CA 1
ATOM 757 C C . GLU A 1 97 ? -10.909 -2.809 20.866 1.00 68.44 97 GLU A C 1
ATOM 759 O O . GLU A 1 97 ? -9.815 -2.406 20.489 1.00 68.44 97 GLU A O 1
ATOM 764 N N . TYR A 1 98 ? -11.118 -3.270 22.105 1.00 70.25 98 TYR A N 1
ATOM 765 C CA . TYR A 1 98 ? -10.077 -3.289 23.137 1.00 70.25 98 TYR A CA 1
ATOM 766 C C . TYR A 1 98 ? -8.892 -4.195 22.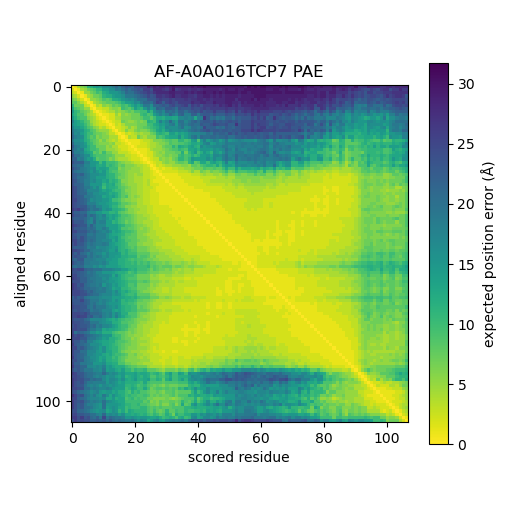772 1.00 70.25 98 TYR A C 1
ATOM 768 O O . TYR A 1 98 ? -7.740 -3.789 22.908 1.00 70.25 98 TYR A O 1
ATOM 776 N N . VAL A 1 99 ? -9.163 -5.416 22.296 1.00 74.12 99 VAL A N 1
ATOM 777 C CA . VAL A 1 99 ? -8.106 -6.365 21.904 1.00 74.12 99 VAL A CA 1
ATOM 778 C C . VAL A 1 99 ? -7.306 -5.819 20.725 1.00 74.12 99 VAL A C 1
ATOM 780 O O . VAL A 1 99 ? -6.081 -5.852 20.748 1.00 74.12 99 VAL A O 1
ATOM 783 N N . PHE A 1 100 ? -7.984 -5.247 19.730 1.00 76.12 100 PHE A N 1
ATOM 784 C CA . PHE A 1 100 ? -7.316 -4.650 18.581 1.00 76.12 100 PHE A CA 1
ATOM 785 C C . PHE A 1 100 ? -6.461 -3.436 18.960 1.00 76.12 100 PHE A C 1
ATOM 787 O O . PHE A 1 100 ? -5.361 -3.299 18.430 1.00 76.12 100 PHE A O 1
ATOM 794 N N . ASP A 1 101 ? -6.937 -2.579 19.871 1.00 73.94 101 ASP A N 1
ATOM 795 C CA . ASP A 1 101 ? -6.171 -1.426 20.363 1.00 73.94 101 ASP A CA 1
ATOM 796 C C . ASP A 1 101 ? -4.868 -1.892 21.034 1.00 73.94 101 ASP A C 1
ATOM 798 O O . ASP A 1 101 ? -3.774 -1.459 20.675 1.00 73.94 101 ASP A O 1
ATOM 802 N N . LYS A 1 102 ? -4.979 -2.887 21.918 1.00 75.62 102 LYS A N 1
ATOM 803 C CA . LYS A 1 102 ? -3.850 -3.446 22.664 1.00 75.62 102 LYS A CA 1
ATOM 804 C C . LYS A 1 102 ? -2.834 -4.181 21.787 1.00 75.62 102 LYS A C 1
ATOM 806 O O . LYS A 1 102 ? -1.637 -4.081 22.015 1.00 75.62 102 LYS A O 1
ATOM 811 N N . GLU A 1 103 ? -3.287 -4.944 20.799 1.00 78.25 103 GLU A N 1
ATOM 812 C CA . GLU A 1 103 ? -2.384 -5.724 19.942 1.00 78.25 103 GLU A CA 1
ATOM 813 C C . GLU A 1 103 ? -1.623 -4.863 18.929 1.00 78.25 103 GLU A C 1
ATOM 815 O O . GLU A 1 103 ? -0.556 -5.267 18.473 1.00 78.25 103 GLU A O 1
ATOM 820 N N . ASN A 1 104 ? -2.162 -3.696 18.561 1.00 72.62 104 ASN A N 1
ATOM 821 C CA . ASN A 1 104 ? -1.661 -2.927 17.420 1.00 72.62 104 ASN A CA 1
ATOM 822 C C . ASN A 1 104 ? -1.179 -1.510 17.768 1.00 72.62 104 ASN A C 1
ATOM 824 O O . ASN A 1 104 ? -0.564 -0.877 16.911 1.00 72.62 104 ASN A O 1
ATOM 828 N N . PHE A 1 105 ? -1.464 -0.998 18.972 1.00 71.19 105 PHE A N 1
ATOM 829 C CA . PHE A 1 105 ? -1.085 0.364 19.375 1.00 71.19 105 PHE A CA 1
ATOM 830 C C . PHE A 1 105 ? -0.479 0.486 20.785 1.00 71.19 105 PHE A C 1
ATOM 832 O O . PHE A 1 105 ? 0.121 1.523 21.061 1.00 71.19 105 PHE A O 1
ATOM 839 N N . ASP A 1 106 ? -0.578 -0.529 21.655 1.00 67.38 106 ASP A N 1
ATOM 840 C CA . ASP A 1 106 ? 0.142 -0.543 22.939 1.00 67.38 106 ASP A CA 1
ATOM 841 C C . ASP A 1 106 ? 1.562 -1.110 22.734 1.00 67.38 106 ASP A C 1
ATOM 843 O O . ASP A 1 106 ? 1.764 -2.330 22.696 1.00 67.38 106 ASP A O 1
ATOM 847 N N . HIS A 1 107 ? 2.548 -0.221 22.580 1.00 51.97 107 HIS A N 1
ATOM 848 C CA . HIS A 1 107 ? 3.990 -0.512 22.594 1.00 51.97 107 HIS A CA 1
ATOM 849 C C . HIS A 1 107 ? 4.695 0.409 23.593 1.00 51.97 107 HIS A C 1
ATOM 851 O O . HIS A 1 107 ? 4.406 1.629 23.566 1.00 51.97 107 HIS A O 1
#

InterPro domains:
  IPR001519 Ferritin [PTHR11431] (28-103)
  IPR008331 Ferritin/DPS domain [PF00210] (29-90)
  IPR009040 Ferritin-like diiron domain [PS50905] (1-92)
  IPR009078 Ferritin-like superfamily [SSF47240] (27-104)
  IPR012347 Ferritin-like [G3DSA:1.20.1260.10] (8-105)
  IPR014034 Ferritin, conserved site [PS00204] (59-79)

Organism: NCBI:txid53326

Foldseek 3Di:
DDPPPPVVVVVVVVQVVVLVVLVVVLVVVLVVLVVVLVVLVVVLVVLVVVLVVCVVVVNVVSNCCSVVPPNVVSVVVNVVSVVVNVQSVPDDTDPSSVVCCCVPPPD

Mean predicted aligned error: 9.65 Å

Secondary structure (DSSP, 8-state):
------HHHHHHHHHHHHHHHHHHHHHHHHHHHHHHHHHHHHHHHHHHHHHHHHHHTT-HHHHHHHIIIIIHHHHHHHHHHHHHHHHHHHPPTTHHHHHHHHHHH--

pLDDT: mean 82.82, std 15.29, range [40.06, 98.12]

Radius of gyration: 22.99 Å; Cα contacts (8 Å, |Δi|>4): 49; chains: 1; bounding box: 44×15×82 Å

Nearest PDB structures (foldseek):
  6j4j-assembly1_H  TM=9.240E-01  e=7.547E-05  Glycine max
  3a9q-assembly1_B  TM=9.216E-01  e=7.547E-05  Glycine max
  6l55-assembly1_J  TM=9.105E-01  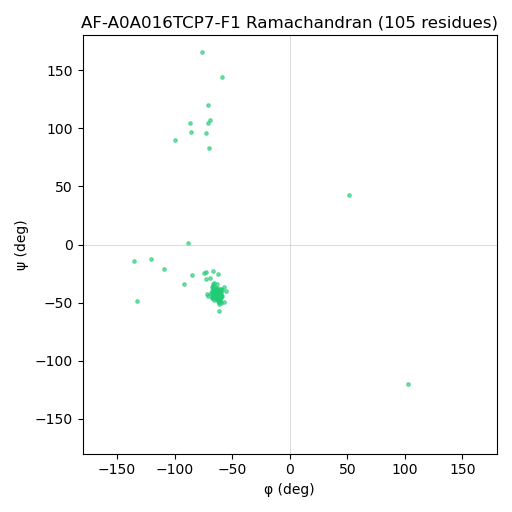e=8.511E-05  Tegillarca granosa
  6j4m-assembly1_H  TM=9.224E-01  e=2.666E-04  Glycine max
  3a9q-assembly1_E  TM=9.178E-01  e=3.390E-04  Glycine max